Protein AF-A0A0S2KGQ8-F1 (afdb_monomer_lite)

Structure (mmCIF, N/CA/C/O backbone):
data_AF-A0A0S2KGQ8-F1
#
_entry.id   AF-A0A0S2KGQ8-F1
#
loop_
_atom_site.group_PDB
_atom_site.id
_atom_site.type_symbol
_atom_site.label_atom_id
_atom_site.label_alt_id
_atom_site.label_comp_id
_atom_site.label_asym_id
_atom_site.label_entity_id
_atom_site.label_seq_id
_atom_site.pdbx_PDB_ins_code
_atom_site.Cartn_x
_atom_site.Cartn_y
_atom_site.Cartn_z
_atom_site.occupancy
_atom_site.B_iso_or_equiv
_atom_site.auth_seq_id
_atom_site.auth_comp_id
_atom_site.auth_asym_id
_atom_site.auth_atom_id
_atom_site.pdbx_PDB_model_num
ATOM 1 N N . MET A 1 1 ? 8.716 -13.286 3.183 1.00 48.66 1 MET A N 1
ATOM 2 C CA . MET A 1 1 ? 8.141 -12.195 4.001 1.00 48.66 1 MET A CA 1
ATOM 3 C C . MET A 1 1 ? 9.161 -11.111 4.353 1.00 48.66 1 MET A C 1
ATOM 5 O O . MET A 1 1 ? 9.043 -10.029 3.802 1.00 48.66 1 MET A O 1
ATOM 9 N N . GLN A 1 2 ? 10.207 -11.365 5.156 1.00 54.88 2 GLN A N 1
ATOM 10 C CA . GLN A 1 2 ? 11.149 -10.304 5.589 1.00 54.88 2 GLN A CA 1
ATOM 11 C C . GLN A 1 2 ? 11.843 -9.528 4.452 1.00 54.88 2 GLN A C 1
ATOM 13 O O . GLN A 1 2 ? 11.891 -8.306 4.502 1.00 54.88 2 GLN A O 1
ATOM 18 N N . ARG A 1 3 ? 12.326 -10.200 3.394 1.00 52.56 3 ARG A N 1
ATOM 19 C CA . ARG A 1 3 ? 12.929 -9.510 2.230 1.00 52.56 3 ARG A CA 1
ATOM 20 C C . ARG A 1 3 ? 11.948 -8.609 1.482 1.00 52.56 3 ARG A C 1
ATOM 22 O O . ARG A 1 3 ? 12.355 -7.568 0.988 1.00 52.56 3 ARG A O 1
ATOM 29 N N . TYR A 1 4 ? 10.682 -9.010 1.406 1.00 57.06 4 TYR A N 1
ATOM 30 C CA . TYR A 1 4 ? 9.642 -8.243 0.725 1.00 57.06 4 TYR A CA 1
ATOM 31 C C . TYR A 1 4 ? 9.317 -6.963 1.506 1.00 57.06 4 TYR A C 1
ATOM 33 O O . TYR A 1 4 ? 9.384 -5.871 0.952 1.00 57.06 4 TYR A O 1
ATOM 41 N N . LEU A 1 5 ? 9.109 -7.084 2.822 1.00 64.38 5 LEU A N 1
ATOM 42 C CA . LEU A 1 5 ? 8.904 -5.939 3.717 1.00 64.38 5 LEU A CA 1
ATOM 43 C C . LEU A 1 5 ? 10.118 -5.000 3.756 1.00 64.38 5 LEU A C 1
ATOM 45 O O . LEU A 1 5 ? 9.962 -3.782 3.778 1.00 64.38 5 LEU A O 1
ATOM 49 N N . PHE A 1 6 ? 11.335 -5.549 3.740 1.00 72.25 6 PHE A N 1
ATOM 50 C CA . PHE A 1 6 ? 12.551 -4.742 3.666 1.00 72.25 6 PHE A CA 1
ATOM 51 C C . PHE A 1 6 ? 12.619 -3.955 2.355 1.00 72.25 6 PHE A C 1
ATOM 53 O O . PHE A 1 6 ? 12.911 -2.763 2.369 1.00 72.25 6 PHE A O 1
ATOM 60 N N . ASN A 1 7 ? 12.305 -4.598 1.229 1.00 70.69 7 ASN A N 1
ATOM 61 C CA . ASN A 1 7 ? 12.324 -3.968 -0.086 1.00 70.69 7 ASN A CA 1
ATOM 62 C C . ASN A 1 7 ? 11.300 -2.817 -0.166 1.00 70.69 7 ASN A C 1
ATOM 64 O O . ASN A 1 7 ? 11.669 -1.702 -0.526 1.00 70.69 7 ASN A O 1
ATOM 68 N N . LEU A 1 8 ? 10.078 -3.039 0.332 1.00 73.00 8 LEU A N 1
ATOM 69 C CA . LEU A 1 8 ? 9.025 -2.021 0.451 1.00 73.00 8 LEU A CA 1
ATOM 70 C C . LEU A 1 8 ? 9.495 -0.762 1.208 1.00 73.00 8 LEU A C 1
ATOM 72 O O . LEU A 1 8 ? 9.176 0.367 0.838 1.00 73.00 8 LEU A O 1
ATOM 76 N N . ASN A 1 9 ? 10.303 -0.946 2.255 1.00 77.25 9 ASN A N 1
ATOM 77 C CA . ASN A 1 9 ? 10.773 0.151 3.101 1.00 77.25 9 ASN A CA 1
ATOM 78 C C . ASN A 1 9 ? 12.114 0.772 2.669 1.00 77.25 9 ASN A C 1
ATOM 80 O O . ASN A 1 9 ? 12.483 1.801 3.227 1.00 77.25 9 ASN A O 1
ATOM 84 N N . SER A 1 10 ? 12.841 0.200 1.702 1.00 78.06 10 SER A N 1
ATOM 85 C CA . SER A 1 10 ? 14.205 0.655 1.363 1.00 78.06 10 SER A CA 1
ATOM 86 C C . SER A 1 10 ? 14.468 0.882 -0.123 1.00 78.06 10 SER A C 1
ATOM 88 O O . SER A 1 10 ? 15.291 1.725 -0.469 1.00 78.06 10 SER A O 1
ATOM 90 N N . HIS A 1 11 ? 13.790 0.166 -1.017 1.00 83.69 11 HIS A N 1
ATOM 91 C CA . HIS A 1 11 ? 14.096 0.238 -2.439 1.00 83.69 11 HIS A CA 1
ATOM 92 C C . HIS A 1 11 ? 13.524 1.523 -3.053 1.00 83.69 11 HIS A C 1
ATOM 94 O O . HIS A 1 11 ? 12.427 1.969 -2.694 1.00 83.69 11 HIS A O 1
ATOM 100 N N . GLU A 1 12 ? 14.278 2.124 -3.978 1.00 82.38 12 GLU A N 1
ATOM 101 C CA . GLU A 1 12 ? 13.967 3.419 -4.602 1.00 82.38 12 GLU A CA 1
ATOM 102 C C . GLU A 1 12 ? 12.617 3.404 -5.296 1.00 82.38 12 GLU A C 1
ATOM 104 O O . GLU A 1 12 ? 11.856 4.359 -5.149 1.00 82.38 12 GLU A O 1
ATOM 109 N N . ALA A 1 13 ? 12.303 2.290 -5.968 1.00 77.62 13 ALA A N 1
ATOM 110 C CA . ALA A 1 13 ? 10.994 2.084 -6.558 1.00 77.62 13 ALA A CA 1
ATOM 111 C C . ALA A 1 13 ? 9.913 2.553 -5.577 1.00 77.62 13 ALA A C 1
ATOM 113 O O . ALA A 1 13 ? 9.112 3.379 -5.971 1.00 77.62 13 ALA A O 1
ATOM 114 N N . TYR A 1 14 ? 9.946 2.166 -4.288 1.00 81.25 14 TYR A N 1
ATOM 115 C CA . TYR A 1 14 ? 8.869 2.384 -3.292 1.00 81.25 14 TYR A CA 1
ATOM 116 C C . TYR A 1 14 ? 8.829 3.782 -2.672 1.00 81.25 14 TYR A C 1
ATOM 118 O O . TYR A 1 14 ? 8.180 3.996 -1.650 1.00 81.25 14 TYR A O 1
ATOM 126 N N . THR A 1 15 ? 9.512 4.750 -3.278 1.00 85.06 15 THR A N 1
ATOM 127 C CA . THR A 1 15 ? 9.570 6.119 -2.759 1.00 85.06 15 THR A CA 1
ATOM 128 C C . THR A 1 15 ? 8.192 6.769 -2.698 1.00 85.06 15 THR A C 1
ATOM 130 O O . THR A 1 15 ? 7.866 7.337 -1.662 1.00 85.06 15 THR A O 1
ATOM 133 N N . GLN A 1 16 ? 7.352 6.613 -3.728 1.00 84.81 16 GLN A N 1
ATOM 134 C CA . GLN A 1 16 ? 6.018 7.225 -3.735 1.00 84.81 16 GLN A CA 1
ATOM 135 C C . GLN A 1 16 ? 5.127 6.683 -2.611 1.00 84.81 16 GLN A C 1
ATOM 137 O O . GLN A 1 16 ? 4.498 7.458 -1.902 1.00 84.81 16 GLN A O 1
ATOM 142 N N . LEU A 1 17 ? 5.158 5.367 -2.372 1.00 86.50 17 LEU A N 1
ATOM 143 C CA . LEU A 1 17 ? 4.456 4.759 -1.240 1.00 86.50 17 LEU A CA 1
ATOM 144 C C . LEU A 1 17 ? 4.922 5.339 0.104 1.00 86.50 17 LEU A C 1
ATOM 146 O O . LEU A 1 17 ? 4.108 5.586 0.990 1.00 86.50 17 LEU A O 1
ATOM 150 N N . ARG A 1 18 ? 6.233 5.558 0.278 1.00 88.25 18 ARG A N 1
ATOM 151 C CA . ARG A 1 18 ? 6.770 6.131 1.522 1.00 88.25 18 ARG A CA 1
ATOM 152 C C . ARG A 1 18 ? 6.406 7.605 1.695 1.00 88.25 18 ARG A C 1
ATOM 154 O O . ARG A 1 18 ? 6.190 8.000 2.835 1.00 88.25 18 ARG A O 1
ATOM 161 N N . ILE A 1 19 ? 6.344 8.371 0.604 1.00 90.00 19 ILE A N 1
ATOM 162 C CA . ILE A 1 19 ? 5.906 9.773 0.604 1.00 90.00 19 ILE A CA 1
ATOM 163 C C . ILE A 1 19 ? 4.441 9.850 1.028 1.00 90.00 19 ILE A C 1
ATOM 165 O O . ILE A 1 19 ? 4.160 10.466 2.047 1.00 90.00 19 ILE A O 1
ATOM 169 N N . SER A 1 20 ? 3.538 9.130 0.358 1.00 88.94 20 SER A N 1
ATOM 170 C CA . SER A 1 20 ? 2.110 9.170 0.699 1.00 88.94 20 SER A CA 1
ATOM 171 C C . SER A 1 20 ? 1.827 8.683 2.121 1.00 88.94 20 SER A C 1
ATOM 173 O O . SER A 1 20 ? 0.995 9.247 2.820 1.00 88.94 20 SER A O 1
ATOM 175 N N . ARG A 1 21 ? 2.582 7.693 2.616 1.00 90.12 21 ARG A N 1
ATOM 176 C CA . ARG A 1 21 ? 2.502 7.283 4.027 1.00 90.12 21 ARG A CA 1
ATOM 177 C C . ARG A 1 21 ? 2.950 8.384 4.997 1.00 90.12 21 ARG A C 1
ATOM 179 O O . ARG A 1 21 ? 2.447 8.442 6.114 1.00 90.12 21 ARG A O 1
ATOM 186 N N . ALA A 1 22 ? 3.950 9.182 4.628 1.00 90.19 22 ALA A N 1
ATOM 187 C CA . ALA A 1 22 ? 4.410 10.294 5.454 1.00 90.19 22 ALA A CA 1
ATOM 188 C C . ALA A 1 22 ? 3.399 11.450 5.442 1.00 90.19 22 ALA A C 1
ATOM 190 O O . ALA A 1 22 ? 3.110 11.977 6.508 1.00 90.19 22 ALA A O 1
ATOM 191 N N . GLU A 1 23 ? 2.821 11.763 4.280 1.00 91.50 23 GLU A N 1
ATOM 192 C CA . GLU A 1 23 ? 1.769 12.779 4.115 1.00 91.50 23 GLU A CA 1
ATOM 193 C C . GLU A 1 23 ? 0.543 12.453 4.979 1.00 91.50 23 GLU A C 1
ATOM 195 O O . GLU A 1 23 ? 0.174 13.254 5.831 1.00 91.50 23 GLU A O 1
ATOM 200 N N . LEU A 1 24 ? -0.002 11.233 4.875 1.00 89.62 24 LEU A N 1
ATOM 201 C CA . LEU A 1 24 ? -1.142 10.801 5.698 1.00 89.62 24 LEU A CA 1
ATOM 202 C C . LEU A 1 24 ? -0.847 10.901 7.204 1.00 89.62 24 LEU A C 1
ATOM 204 O O . LEU A 1 24 ? -1.697 11.325 7.983 1.00 89.62 24 LEU A O 1
ATOM 208 N N . ARG A 1 25 ? 0.386 10.574 7.619 1.00 89.56 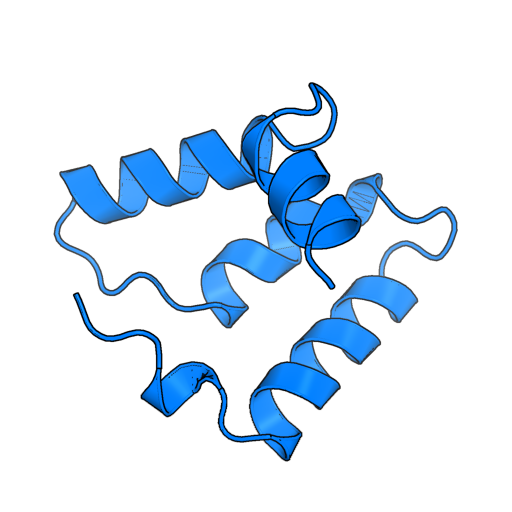25 ARG A N 1
ATOM 209 C CA . ARG A 1 25 ? 0.813 10.718 9.018 1.00 89.56 25 ARG A CA 1
ATOM 210 C C . ARG A 1 25 ? 0.869 12.178 9.464 1.00 89.56 25 ARG A C 1
ATOM 212 O O . ARG A 1 25 ? 0.518 12.474 10.602 1.00 89.56 25 ARG A O 1
ATOM 219 N N . GLU A 1 26 ? 1.374 13.071 8.618 1.00 91.88 26 GLU A N 1
ATOM 220 C CA . GLU A 1 26 ? 1.431 14.506 8.924 1.00 91.88 26 GLU A CA 1
ATOM 221 C C . GLU A 1 26 ? 0.030 15.120 9.014 1.00 91.88 26 GLU A C 1
ATOM 223 O O . GLU A 1 26 ? -0.199 16.002 9.842 1.00 91.88 26 GLU A O 1
ATOM 228 N N . GLU A 1 27 ? -0.909 14.618 8.215 1.00 91.94 27 GLU A N 1
ATOM 229 C CA . GLU A 1 27 ? -2.313 15.033 8.212 1.00 91.94 27 GLU A CA 1
ATOM 230 C C . GLU A 1 27 ? -3.118 14.438 9.383 1.00 91.94 27 GLU A C 1
ATOM 232 O O . GLU A 1 27 ? -4.204 14.928 9.694 1.00 91.94 27 GLU A O 1
ATOM 237 N N . GLY A 1 28 ? -2.572 13.436 10.084 1.00 88.19 28 GLY A N 1
ATOM 238 C CA . GLY A 1 28 ? -3.275 12.709 11.144 1.00 88.19 28 GLY A CA 1
ATOM 239 C C . GLY A 1 28 ? -4.415 11.838 10.611 1.00 88.19 28 GLY A C 1
ATOM 240 O O . GLY A 1 28 ? -5.354 11.531 11.347 1.00 88.19 28 GLY A O 1
ATOM 241 N N . GLU A 1 29 ? -4.348 11.477 9.330 1.00 87.25 29 GLU A N 1
ATOM 242 C CA . GLU A 1 29 ? -5.314 10.609 8.672 1.00 87.25 29 GLU A CA 1
ATOM 243 C C . GLU A 1 29 ? -4.975 9.135 8.947 1.00 87.25 29 GLU A C 1
ATOM 245 O O . GLU A 1 29 ? -3.795 8.765 9.014 1.00 87.25 29 GLU A O 1
ATOM 250 N N . PRO A 1 30 ? -5.983 8.254 9.076 1.00 84.12 30 PRO A N 1
ATOM 251 C CA . PRO A 1 30 ? -5.753 6.823 9.206 1.00 84.12 30 PRO A CA 1
ATOM 252 C C . PRO A 1 30 ? -4.929 6.284 8.033 1.00 84.12 30 PRO A C 1
ATOM 254 O O . PRO A 1 30 ? -5.275 6.476 6.870 1.00 84.12 30 PRO A O 1
ATOM 257 N N . ILE A 1 31 ? -3.845 5.571 8.337 1.00 87.69 31 ILE A N 1
ATOM 258 C CA . ILE A 1 31 ? -2.979 4.972 7.320 1.00 87.69 31 ILE A CA 1
ATOM 259 C C . ILE A 1 31 ? -3.409 3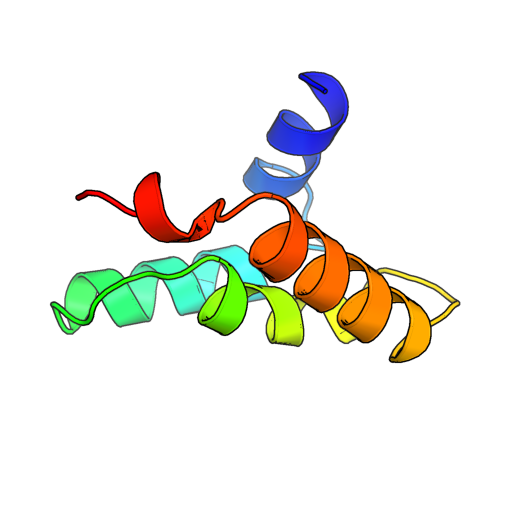.526 7.113 1.00 87.69 31 ILE A C 1
ATOM 261 O O . ILE A 1 31 ? -3.006 2.657 7.886 1.00 87.69 31 ILE A O 1
ATOM 265 N N . THR A 1 32 ? -4.168 3.241 6.053 1.00 85.81 32 THR A N 1
ATOM 266 C CA . THR A 1 32 ? -4.543 1.856 5.744 1.00 85.81 32 THR A CA 1
ATOM 267 C C . THR A 1 32 ? -3.681 1.242 4.646 1.00 85.81 32 THR A C 1
ATOM 269 O O . THR A 1 32 ? -3.147 1.920 3.761 1.00 85.81 32 THR A O 1
ATOM 272 N N . GLY A 1 33 ? -3.572 -0.089 4.653 1.00 82.00 33 GLY A N 1
ATOM 273 C CA . GLY A 1 33 ? -2.916 -0.815 3.563 1.00 82.00 33 GLY A CA 1
ATOM 274 C C . GLY A 1 33 ? -3.565 -0.575 2.190 1.00 82.00 33 GLY A C 1
ATOM 275 O O . GLY A 1 33 ? -2.880 -0.660 1.170 1.00 82.00 33 GLY A O 1
ATOM 276 N N . LEU A 1 34 ? -4.864 -0.251 2.155 1.00 83.69 34 LEU A N 1
ATOM 277 C CA . LEU A 1 34 ? -5.596 0.048 0.922 1.00 83.69 34 LEU A CA 1
ATOM 278 C C . LEU A 1 34 ? -5.203 1.411 0.342 1.00 83.69 34 LEU A C 1
ATOM 280 O O . LEU A 1 34 ? -4.975 1.490 -0.864 1.00 83.69 34 LEU A O 1
ATOM 284 N N . ASP A 1 35 ? -5.024 2.429 1.186 1.00 83.69 35 ASP A N 1
ATOM 285 C CA . ASP A 1 35 ? -4.626 3.781 0.755 1.00 83.69 35 ASP A CA 1
ATOM 286 C C . ASP A 1 35 ? -3.224 3.790 0.127 1.00 83.69 35 ASP A C 1
ATOM 288 O O . ASP A 1 35 ? -2.904 4.573 -0.769 1.00 83.69 35 ASP A O 1
ATOM 292 N N . LEU A 1 36 ? -2.364 2.876 0.581 1.00 85.25 36 LEU A N 1
ATOM 293 C CA . LEU A 1 36 ? -0.985 2.775 0.114 1.00 85.25 36 LEU A CA 1
ATOM 294 C C . LEU A 1 36 ? -0.819 1.882 -1.119 1.00 85.25 36 LEU A C 1
ATOM 296 O O . LEU A 1 36 ? 0.159 2.042 -1.853 1.00 85.25 36 LEU A O 1
ATOM 300 N N . VAL A 1 37 ? -1.733 0.938 -1.359 1.00 86.00 37 VAL A N 1
ATOM 301 C CA . VAL A 1 37 ? -1.587 -0.068 -2.421 1.00 86.00 37 VAL A CA 1
ATOM 302 C C . VAL A 1 37 ? -1.666 0.542 -3.815 1.00 86.00 37 VAL A C 1
ATOM 304 O O . VAL A 1 37 ? -0.919 0.115 -4.691 1.00 86.00 37 VAL A O 1
ATOM 307 N N . ASP A 1 38 ? -2.466 1.583 -4.029 1.00 81.00 38 ASP A N 1
ATOM 308 C CA . ASP A 1 38 ? -2.582 2.220 -5.348 1.00 81.00 38 ASP A CA 1
ATOM 309 C C . ASP A 1 38 ? -1.261 2.858 -5.809 1.00 81.00 38 ASP A C 1
ATOM 311 O O . ASP A 1 38 ? -0.942 2.877 -7.005 1.00 81.00 38 ASP A O 1
ATOM 315 N N . ASN A 1 39 ? -0.416 3.259 -4.854 1.00 81.25 39 ASN A N 1
ATOM 316 C CA . ASN A 1 39 ? 0.933 3.743 -5.125 1.00 81.25 39 ASN A CA 1
ATOM 317 C C . ASN A 1 39 ? 1.877 2.647 -5.637 1.00 81.25 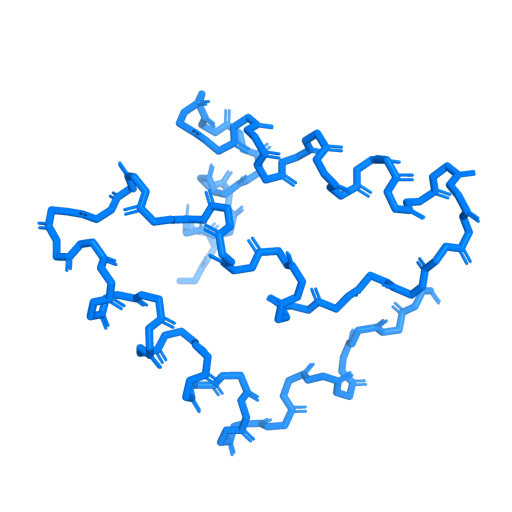39 ASN A C 1
ATOM 319 O O . ASN A 1 39 ? 2.988 2.973 -6.032 1.00 81.25 39 ASN A O 1
ATOM 323 N N . LEU A 1 40 ? 1.464 1.373 -5.677 1.00 81.12 40 LEU A N 1
ATOM 324 C CA . LEU A 1 40 ? 2.265 0.235 -6.141 1.00 81.12 40 LEU A CA 1
ATOM 325 C C . LEU A 1 40 ? 2.029 -0.151 -7.607 1.00 81.12 40 LEU A C 1
ATOM 327 O O . LEU A 1 40 ? 2.620 -1.113 -8.102 1.00 81.12 40 LEU A O 1
ATOM 331 N N . ARG A 1 41 ? 1.217 0.609 -8.348 1.00 78.94 41 ARG A N 1
ATOM 332 C CA . ARG A 1 41 ? 0.819 0.249 -9.719 1.00 78.94 41 ARG A CA 1
ATOM 333 C C . ARG A 1 41 ? 1.998 0.133 -10.688 1.00 78.94 41 ARG A C 1
ATOM 335 O O . ARG A 1 41 ? 2.034 -0.763 -11.519 1.00 78.94 41 ARG A O 1
ATOM 342 N N . ARG A 1 42 ? 3.002 1.008 -10.575 1.00 73.94 42 ARG A N 1
ATOM 343 C CA . ARG A 1 42 ? 4.177 1.042 -11.476 1.00 73.94 42 ARG A CA 1
ATOM 344 C C . ARG A 1 42 ? 5.252 -0.016 -11.179 1.00 73.94 42 ARG A C 1
ATOM 346 O O . ARG A 1 42 ? 6.310 0.006 -11.797 1.00 73.94 42 ARG A O 1
ATOM 353 N N . TYR A 1 43 ? 5.013 -0.902 -10.218 1.00 74.81 43 TYR A N 1
ATOM 354 C CA . TYR A 1 43 ? 6.041 -1.770 -9.629 1.00 74.81 43 TYR A CA 1
ATOM 355 C C . TYR A 1 43 ? 5.970 -3.197 -10.125 1.00 74.81 43 TYR A C 1
ATOM 357 O O . TYR A 1 43 ? 6.941 -3.942 -10.028 1.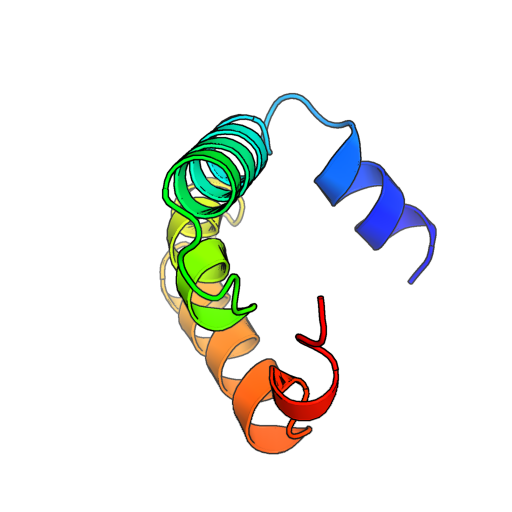00 74.81 43 TYR A O 1
ATOM 365 N N . SER A 1 44 ? 4.804 -3.572 -10.628 1.00 77.69 44 SER A N 1
ATOM 366 C CA . SER A 1 44 ? 4.590 -4.835 -11.289 1.00 77.69 44 SER A CA 1
ATOM 367 C C . SER A 1 44 ? 4.419 -4.564 -12.768 1.00 77.69 44 SER A C 1
ATOM 369 O O . SER A 1 44 ? 3.668 -3.672 -13.156 1.00 77.69 44 SER A O 1
ATOM 371 N N . GLU A 1 45 ? 5.058 -5.379 -13.601 1.00 78.56 45 GLU A N 1
ATOM 372 C CA . GLU A 1 45 ? 4.770 -5.419 -15.039 1.00 78.56 45 GLU A CA 1
ATOM 373 C C . GLU A 1 45 ? 3.294 -5.758 -15.307 1.00 78.56 45 GLU A C 1
ATOM 375 O O . GLU A 1 45 ? 2.765 -5.437 -16.365 1.00 78.56 45 GLU A O 1
ATOM 380 N N . ARG A 1 46 ? 2.614 -6.361 -14.319 1.00 83.12 46 ARG A N 1
ATOM 381 C CA . ARG A 1 46 ? 1.176 -6.648 -14.347 1.00 83.12 46 ARG A CA 1
ATOM 382 C C . ARG A 1 46 ? 0.303 -5.425 -14.040 1.00 83.12 46 ARG A C 1
ATOM 384 O O . ARG A 1 46 ? -0.906 -5.515 -14.200 1.00 83.12 46 ARG A O 1
ATOM 391 N N . GLY A 1 47 ? 0.880 -4.307 -13.591 1.00 83.94 47 GLY A N 1
ATOM 392 C CA . GLY A 1 47 ? 0.161 -3.054 -13.358 1.00 83.94 47 GLY A CA 1
ATOM 393 C C . GLY A 1 47 ? -1.036 -3.210 -12.420 1.00 83.94 47 GLY A C 1
ATOM 394 O O . GLY A 1 47 ? -0.880 -3.465 -11.228 1.00 83.94 47 GLY A O 1
ATOM 395 N N . ASP A 1 48 ? -2.230 -3.056 -12.979 1.00 83.94 48 ASP A N 1
ATOM 396 C CA . ASP A 1 48 ? -3.511 -3.024 -12.269 1.00 83.94 48 ASP A CA 1
ATOM 397 C C . ASP A 1 48 ? -3.879 -4.382 -11.670 1.00 83.94 48 ASP A C 1
ATOM 399 O O . ASP A 1 48 ? -4.311 -4.439 -10.521 1.00 83.94 48 ASP A O 1
ATOM 403 N N . ASP A 1 49 ? -3.593 -5.478 -12.376 1.00 85.62 49 ASP A N 1
ATOM 404 C CA . ASP A 1 49 ? -3.864 -6.836 -11.889 1.00 85.62 49 ASP A CA 1
ATOM 405 C C . ASP A 1 49 ? -3.117 -7.121 -10.577 1.00 85.62 49 ASP A C 1
ATOM 407 O O . ASP A 1 49 ? -3.567 -7.887 -9.727 1.00 85.62 49 ASP A O 1
ATOM 411 N N . TYR A 1 50 ? -1.942 -6.509 -10.407 1.00 83.31 50 TYR A N 1
ATOM 412 C CA . TYR A 1 50 ? -1.166 -6.618 -9.176 1.00 83.31 50 TYR A CA 1
ATOM 413 C C . TYR A 1 50 ? -1.795 -5.823 -8.029 1.00 83.31 50 TYR A C 1
ATOM 415 O O . TYR A 1 50 ? -1.796 -6.287 -6.891 1.00 83.31 50 TYR A O 1
ATOM 423 N N . ILE A 1 51 ? -2.368 -4.655 -8.325 1.00 85.44 51 ILE A N 1
ATOM 424 C CA . ILE A 1 51 ? -3.104 -3.853 -7.345 1.00 85.44 51 ILE A CA 1
ATOM 425 C C . ILE A 1 51 ? -4.344 -4.606 -6.868 1.00 85.44 51 ILE A C 1
ATOM 427 O O . ILE A 1 51 ? -4.554 -4.735 -5.663 1.00 85.44 51 ILE A O 1
ATOM 431 N N . GLU A 1 52 ? -5.125 -5.163 -7.791 1.00 87.44 52 GLU A N 1
ATOM 432 C CA . GLU A 1 52 ? -6.333 -5.924 -7.463 1.00 87.44 52 GLU A CA 1
ATOM 433 C C . GLU A 1 52 ? -6.029 -7.150 -6.594 1.00 87.44 52 GLU A C 1
ATOM 435 O O . GLU A 1 52 ? -6.757 -7.436 -5.638 1.00 87.44 52 GLU A O 1
ATOM 440 N N . GLU A 1 53 ? -4.926 -7.848 -6.873 1.00 84.75 53 GLU A N 1
ATOM 441 C CA . GLU A 1 53 ? -4.467 -8.983 -6.073 1.00 84.75 53 GLU A CA 1
ATOM 442 C C . GLU A 1 53 ? -4.103 -8.555 -4.641 1.00 84.75 53 GLU A C 1
ATOM 444 O O . GLU A 1 53 ? -4.546 -9.180 -3.674 1.00 84.75 53 GLU A O 1
ATOM 449 N N . LEU A 1 54 ? -3.357 -7.456 -4.483 1.00 83.62 54 LEU A N 1
ATOM 450 C CA . LEU A 1 54 ? -3.002 -6.916 -3.167 1.00 83.62 54 LEU A CA 1
ATOM 451 C C . LEU A 1 54 ? -4.238 -6.458 -2.382 1.00 83.62 54 LEU A C 1
ATOM 453 O O . LEU A 1 54 ? -4.386 -6.825 -1.215 1.00 83.62 54 LEU A O 1
ATOM 457 N N . GLN A 1 55 ? -5.151 -5.715 -3.015 1.00 86.56 55 GLN A N 1
ATOM 458 C CA . GLN A 1 55 ? -6.409 -5.294 -2.388 1.00 86.56 55 GLN A CA 1
ATOM 459 C C . GLN A 1 55 ? -7.247 -6.505 -1.957 1.00 86.56 55 GLN A C 1
ATOM 461 O O . GLN A 1 55 ? -7.805 -6.520 -0.858 1.00 86.56 55 GLN A O 1
ATOM 466 N N . SER A 1 56 ? -7.309 -7.541 -2.798 1.00 86.88 56 SER A N 1
ATOM 467 C CA . SER A 1 56 ? -8.032 -8.779 -2.497 1.00 86.88 56 SER A CA 1
ATOM 468 C C . SER A 1 56 ? -7.418 -9.516 -1.312 1.00 86.88 56 SER A C 1
ATOM 470 O O . SER A 1 56 ? -8.152 -9.956 -0.432 1.00 86.88 56 SER A O 1
ATOM 472 N N . MET A 1 57 ? -6.088 -9.605 -1.229 1.00 82.81 57 MET A N 1
ATOM 473 C CA . MET A 1 57 ? -5.410 -10.212 -0.081 1.00 82.81 57 MET A CA 1
ATOM 474 C C . MET A 1 57 ? -5.634 -9.427 1.213 1.00 82.81 57 MET A C 1
ATOM 476 O O . MET A 1 57 ? -5.883 -10.050 2.244 1.00 82.81 57 MET A O 1
ATOM 480 N N . ILE A 1 58 ? -5.575 -8.092 1.173 1.00 80.88 58 ILE A N 1
ATOM 481 C CA . ILE A 1 58 ? -5.822 -7.240 2.347 1.00 80.88 58 ILE A CA 1
ATOM 482 C C . ILE A 1 58 ? -7.238 -7.463 2.878 1.00 80.88 58 ILE A C 1
ATOM 484 O O . ILE A 1 58 ? -7.409 -7.716 4.070 1.00 80.88 58 ILE A O 1
ATOM 488 N N . ARG A 1 59 ? -8.237 -7.444 1.986 1.00 84.62 59 ARG A N 1
ATOM 489 C CA . ARG A 1 59 ? -9.646 -7.662 2.342 1.00 84.62 59 ARG A CA 1
ATOM 490 C C . ARG A 1 59 ? -9.899 -9.085 2.829 1.00 84.62 59 ARG A C 1
ATOM 492 O O . ARG A 1 59 ? -10.516 -9.267 3.866 1.00 84.62 59 ARG A O 1
ATOM 499 N N . PHE A 1 60 ? -9.415 -10.095 2.106 1.00 84.50 60 PHE A N 1
ATOM 500 C CA . PHE A 1 60 ? -9.657 -11.501 2.444 1.00 84.50 60 PHE A CA 1
ATOM 501 C C . PHE A 1 60 ? -9.054 -11.890 3.797 1.00 84.50 60 PHE A C 1
ATOM 503 O O . PHE A 1 60 ? -9.650 -12.666 4.537 1.00 84.50 60 PHE A O 1
ATOM 510 N N . ASN A 1 61 ? -7.877 -11.350 4.123 1.00 78.94 61 ASN A N 1
ATOM 511 C CA . ASN A 1 61 ? -7.193 -11.643 5.380 1.00 78.94 61 ASN A CA 1
ATOM 512 C C . ASN A 1 61 ? -7.528 -10.639 6.499 1.00 78.94 61 ASN A C 1
ATOM 514 O O . ASN A 1 61 ? -6.895 -10.707 7.548 1.00 78.94 61 ASN A O 1
ATOM 518 N N . ASN A 1 62 ? -8.474 -9.712 6.285 1.00 79.44 62 ASN A N 1
ATOM 519 C CA . ASN A 1 62 ? -8.823 -8.633 7.220 1.00 79.44 62 ASN A CA 1
ATOM 520 C C . ASN A 1 62 ? -7.591 -7.896 7.777 1.00 79.44 62 ASN A C 1
ATOM 522 O O . ASN A 1 62 ? -7.533 -7.549 8.954 1.00 79.44 62 ASN A O 1
ATOM 526 N N . LEU A 1 63 ? -6.580 -7.651 6.933 1.00 78.81 63 LEU A N 1
ATOM 527 C CA . LEU A 1 63 ? -5.317 -7.054 7.390 1.00 78.81 63 LEU A CA 1
ATOM 528 C C . LEU A 1 63 ? -5.487 -5.610 7.862 1.00 78.81 63 LEU A C 1
ATOM 530 O O . LEU A 1 63 ? -4.640 -5.126 8.599 1.00 78.81 63 LEU A O 1
ATOM 534 N N . THR A 1 64 ? -6.595 -4.962 7.501 1.00 75.19 64 THR A N 1
ATOM 535 C CA . THR A 1 64 ? -6.968 -3.636 8.002 1.00 75.19 64 THR A CA 1
ATOM 536 C C . THR A 1 64 ? -7.129 -3.601 9.525 1.00 75.19 64 THR A C 1
ATOM 538 O O . THR A 1 64 ? -6.944 -2.558 10.137 1.00 75.19 64 THR A O 1
ATOM 541 N N . GLU A 1 65 ? -7.390 -4.737 10.181 1.00 74.38 65 GLU A N 1
ATOM 542 C CA . GLU A 1 65 ? -7.403 -4.820 11.651 1.00 74.38 65 GLU A CA 1
ATOM 543 C C . GLU A 1 65 ? -6.012 -4.612 12.279 1.00 74.38 65 GLU A C 1
ATOM 545 O O . GLU A 1 65 ? -5.904 -4.344 13.475 1.00 74.38 65 GLU A O 1
ATOM 550 N N . LEU A 1 66 ? -4.945 -4.734 11.481 1.00 75.19 66 LEU A N 1
ATOM 551 C CA . LEU A 1 66 ? -3.560 -4.510 11.895 1.00 75.19 66 LEU A CA 1
ATOM 552 C C . LEU A 1 66 ? -3.067 -3.092 11.585 1.00 75.19 66 LEU A C 1
ATOM 554 O O . LEU A 1 66 ? -1.942 -2.771 11.964 1.00 75.19 66 LEU A O 1
ATOM 558 N N . ASP A 1 67 ? -3.886 -2.249 10.946 1.00 71.25 67 ASP A N 1
ATOM 559 C CA . ASP A 1 67 ? -3.555 -0.858 10.588 1.00 71.25 67 ASP A CA 1
ATOM 560 C C . ASP A 1 67 ? -3.579 0.087 11.817 1.00 71.25 67 ASP A C 1
ATOM 562 O O . ASP A 1 67 ? -3.757 1.295 11.694 1.00 71.25 67 ASP A O 1
ATOM 566 N N . VAL A 1 68 ? -3.408 -0.460 13.025 1.00 60.97 68 VAL A N 1
ATOM 567 C CA . VAL A 1 68 ? -3.362 0.296 14.282 1.00 60.97 68 VAL A CA 1
ATOM 568 C C . VAL A 1 68 ? -2.108 1.170 14.344 1.00 60.97 68 VAL A C 1
ATOM 570 O O . VAL A 1 68 ? -0.988 0.673 14.190 1.00 60.97 68 VAL A O 1
ATOM 573 N N . GLU A 1 69 ? -2.327 2.461 14.601 1.00 54.47 69 GLU A N 1
ATOM 574 C CA . GLU A 1 69 ? -1.304 3.451 14.966 1.00 54.47 69 GLU A CA 1
ATOM 575 C C . GLU A 1 69 ? -0.685 3.195 16.347 1.00 54.47 69 GLU A C 1
ATOM 577 O O . GLU A 1 69 ? -1.440 2.907 17.309 1.00 54.47 69 GLU A O 1
#

Sequence (69 aa):
MQRYLFNLNSHEAYTQLRISRAELREEGEPITGLDLVDNLRRYSERGDDYIEELQSMIRFNNLTELDVE

Radius of gyration: 12.09 Å; chains: 1; bounding box: 24×27×30 Å

pLDDT: mean 80.13, std 9.65, range [48.66, 91.94]

Organism: NCBI:txid1249552

Secondary structure (DSSP, 8-state):
-HHHHHHHHH-GGGHHHHHHHHHHHHHT----HHHHHGGGGGGSTTTHHHHHHHHHHHHHTTGGGG---

Foldseek 3Di:
DVVVVVCCVDPPLNVQLVVVQVVCVVVVHQDFPLSSLLSCQVVDPVRVVSSVVSVCVCVV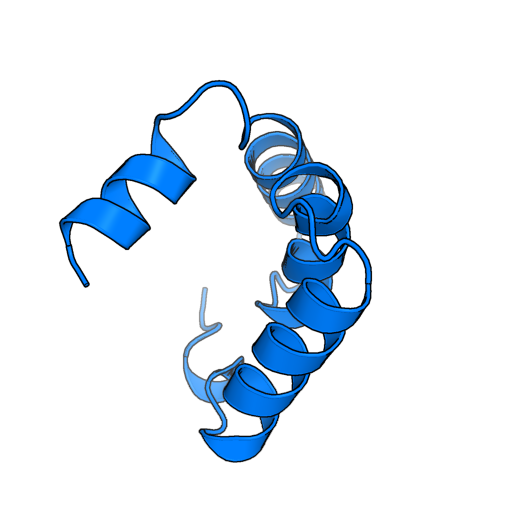VVVRVVSDD

InterPro domains:
  IPR053195 Bax-l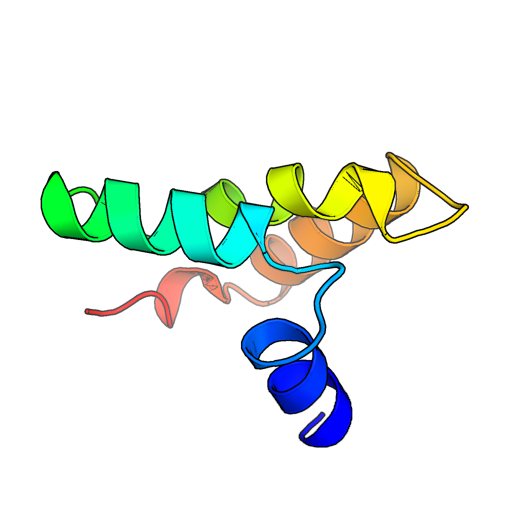ike [PTHR40572] (2-67)